Protein AF-A0A5C1Q2A1-F1 (afdb_monomer_lite)

Radius of gyration: 29.51 Å; chains: 1; bounding box: 48×37×92 Å

Secondary structure (DSSP, 8-state):
----PBPTTPPPPPP-HHHHHHHHHHHHHHHHHHHHHHHHHHHHHH----SSHHHHHHHHHHHHHHHHHHHHHHHHHHHHHHHHHHHHHHTSPPB--------------S---PPPP----

Structure (mmCIF, N/CA/C/O backbone):
data_AF-A0A5C1Q2A1-F1
#
_entry.id   AF-A0A5C1Q2A1-F1
#
loop_
_atom_site.group_PDB
_atom_site.id
_atom_site.type_symbol
_atom_site.label_atom_id
_atom_site.label_alt_id
_atom_site.label_comp_id
_atom_site.label_asym_id
_atom_site.label_entity_id
_atom_site.label_seq_id
_atom_site.pdbx_PDB_ins_code
_atom_site.Cartn_x
_atom_site.Cartn_y
_atom_site.Cartn_z
_atom_site.occupancy
_atom_site.B_iso_or_equiv
_atom_site.auth_seq_id
_atom_site.auth_comp_id
_atom_site.auth_asym_id
_atom_site.auth_atom_id
_atom_site.pdbx_PDB_model_num
ATOM 1 N N . MET A 1 1 ? -14.620 -21.114 11.491 1.00 44.38 1 MET A N 1
ATOM 2 C CA . MET A 1 1 ? -13.750 -20.935 12.669 1.00 44.38 1 MET A CA 1
ATOM 3 C C . MET A 1 1 ? -13.656 -19.448 12.919 1.00 44.38 1 MET A C 1
ATOM 5 O O . MET A 1 1 ? -13.218 -18.735 12.027 1.00 44.38 1 MET A O 1
ATOM 9 N N . ASP A 1 2 ? -14.179 -18.980 14.046 1.00 58.47 2 ASP A N 1
ATOM 10 C CA . ASP A 1 2 ? -14.137 -17.559 14.389 1.00 58.47 2 ASP A CA 1
ATOM 11 C C . ASP A 1 2 ? -12.758 -17.272 14.996 1.00 58.47 2 ASP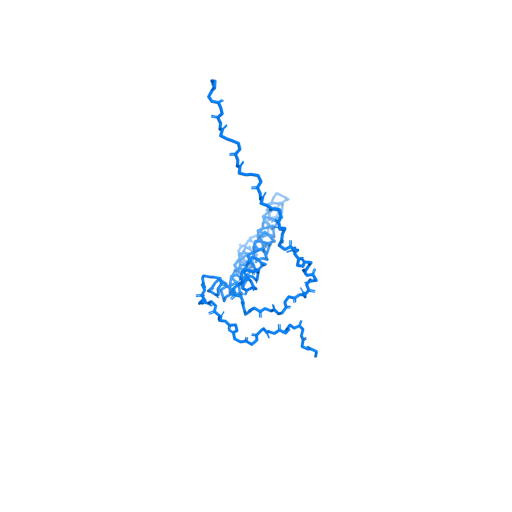 A C 1
ATOM 13 O O . ASP A 1 2 ? -12.437 -17.775 16.070 1.00 58.47 2 ASP A O 1
ATOM 17 N N . MET A 1 3 ? -11.891 -16.584 14.251 1.00 64.44 3 MET A N 1
ATOM 18 C CA . MET A 1 3 ? -10.466 -16.450 14.597 1.00 64.44 3 MET A CA 1
ATOM 19 C C . MET A 1 3 ? -10.212 -15.433 15.723 1.00 64.44 3 MET A C 1
ATOM 21 O O . MET A 1 3 ? -9.139 -15.447 16.311 1.00 64.44 3 MET A O 1
ATOM 25 N N . LEU A 1 4 ? -11.174 -14.549 16.025 1.00 65.75 4 LEU A N 1
ATOM 26 C CA . LEU A 1 4 ? -11.018 -13.452 16.987 1.00 65.75 4 LEU A CA 1
ATOM 27 C C . LEU A 1 4 ? -12.341 -13.158 17.718 1.00 65.75 4 LEU A C 1
ATOM 29 O O . LEU A 1 4 ? -13.219 -12.480 17.177 1.00 65.75 4 LEU A O 1
ATOM 33 N N . LYS A 1 5 ? -12.480 -13.611 18.973 1.00 73.88 5 LYS A N 1
ATOM 34 C CA . LYS A 1 5 ? -13.632 -13.256 19.822 1.00 73.88 5 LYS A CA 1
ATOM 35 C C . LYS A 1 5 ? -13.545 -11.786 20.237 1.00 73.88 5 LYS A C 1
ATOM 37 O O . LYS A 1 5 ? -12.562 -11.358 20.837 1.00 73.88 5 LYS A O 1
ATOM 42 N N . ARG A 1 6 ? -14.578 -11.006 19.916 1.00 70.75 6 ARG A N 1
ATOM 43 C CA . ARG A 1 6 ? -14.709 -9.602 20.340 1.00 70.75 6 ARG A CA 1
ATOM 44 C C . ARG A 1 6 ? -15.353 -9.522 21.719 1.00 70.75 6 ARG A C 1
ATOM 46 O O . ARG A 1 6 ? -16.282 -10.282 21.990 1.00 70.75 6 ARG A O 1
ATOM 53 N N . LEU A 1 7 ? -14.915 -8.578 22.550 1.00 75.75 7 LEU A N 1
ATOM 54 C CA . LEU A 1 7 ? -15.602 -8.291 23.808 1.00 75.75 7 LEU A CA 1
ATOM 55 C C . LEU A 1 7 ? -16.976 -7.645 23.540 1.00 75.75 7 LEU A C 1
ATOM 57 O O . LEU A 1 7 ? -17.054 -6.672 22.778 1.00 75.75 7 LEU A O 1
ATOM 61 N N . PRO A 1 8 ? -18.059 -8.127 24.176 1.00 74.94 8 PRO A N 1
ATOM 62 C CA . PRO A 1 8 ? -19.343 -7.436 24.145 1.00 74.94 8 PRO A CA 1
ATOM 63 C C . PRO A 1 8 ? -19.207 -6.065 24.830 1.00 74.94 8 PRO A C 1
ATOM 65 O O . PRO A 1 8 ? -18.658 -5.965 25.922 1.00 74.94 8 PRO A O 1
ATOM 68 N N . GLY A 1 9 ? -19.678 -4.998 24.174 1.00 71.75 9 GLY A N 1
ATOM 69 C CA . GLY A 1 9 ? -19.596 -3.622 24.691 1.00 71.75 9 GLY A CA 1
ATOM 70 C C . GLY A 1 9 ? -18.353 -2.821 24.275 1.00 71.75 9 GLY A C 1
ATOM 71 O O . GLY A 1 9 ? -18.188 -1.689 24.721 1.00 71.75 9 GLY A O 1
ATOM 72 N N . SER A 1 10 ? -17.489 -3.351 23.398 1.00 70.88 10 SER A N 1
ATOM 73 C CA . SER A 1 10 ? -16.314 -2.609 22.919 1.00 70.88 10 SER A CA 1
ATOM 74 C C . SER A 1 10 ? -16.711 -1.356 22.118 1.00 70.88 10 SER A C 1
ATOM 76 O O . SER A 1 10 ? -17.374 -1.467 21.081 1.00 70.88 10 SER A O 1
ATOM 78 N N . VAL A 1 11 ? -16.255 -0.176 22.545 1.00 66.75 11 VAL A N 1
ATOM 79 C CA . VAL A 1 11 ? -16.424 1.080 21.798 1.00 66.75 11 VAL A CA 1
ATOM 80 C C . VAL A 1 11 ? -15.343 1.176 20.723 1.00 66.75 11 VAL A C 1
ATOM 82 O O . VAL A 1 11 ? -14.162 0.962 20.986 1.00 66.75 11 VAL A O 1
ATOM 85 N N . ARG A 1 12 ? -15.740 1.496 19.490 1.00 66.56 12 ARG A N 1
ATOM 86 C CA . ARG A 1 12 ? -14.805 1.686 18.376 1.00 66.56 12 ARG A CA 1
ATOM 87 C C . ARG A 1 12 ? -14.282 3.121 18.379 1.00 66.56 12 ARG A C 1
ATOM 89 O O . ARG A 1 12 ? -15.080 4.055 18.379 1.00 66.56 12 ARG A O 1
ATOM 96 N N . ALA A 1 13 ? -12.964 3.298 18.322 1.00 67.06 13 ALA A N 1
ATOM 97 C CA . ALA A 1 13 ? -12.371 4.619 18.133 1.00 67.06 13 ALA A CA 1
ATOM 98 C C . ALA A 1 13 ? -12.698 5.173 16.730 1.00 67.06 13 ALA A C 1
ATOM 100 O O . ALA A 1 13 ? -12.816 4.415 15.761 1.00 67.06 13 ALA A O 1
ATOM 101 N N . ALA A 1 14 ? -12.851 6.496 16.616 1.00 70.75 14 ALA A N 1
ATOM 102 C CA . ALA A 1 14 ? -13.165 7.152 15.348 1.00 70.75 14 ALA A CA 1
ATOM 103 C C . ALA A 1 14 ? -12.057 6.916 14.292 1.00 70.75 14 ALA A C 1
ATOM 105 O O . ALA A 1 14 ? -10.868 6.905 14.635 1.00 70.75 14 ALA A O 1
ATOM 106 N 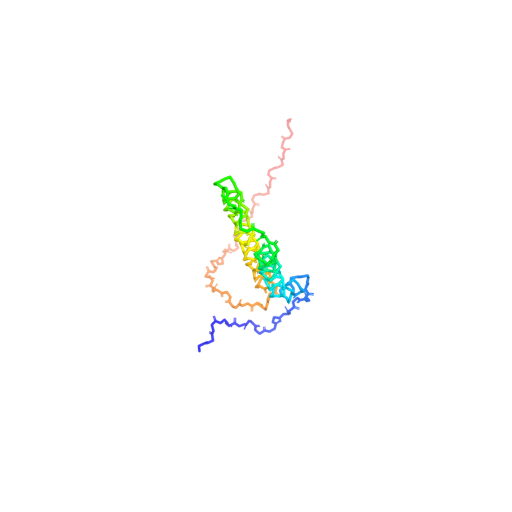N . PRO A 1 15 ? -12.414 6.727 13.006 1.00 66.19 15 PRO A N 1
ATOM 107 C CA . PRO A 1 15 ? -11.443 6.463 11.947 1.00 66.19 15 PRO A CA 1
ATOM 108 C C . PRO A 1 15 ? -10.516 7.669 11.723 1.00 66.19 15 PRO A C 1
ATOM 110 O O . PRO A 1 15 ? -10.979 8.780 11.482 1.00 66.19 15 PRO A O 1
ATOM 113 N N . GLY A 1 16 ? -9.201 7.436 11.796 1.00 74.94 16 GLY A N 1
ATOM 114 C CA . GLY A 1 16 ? -8.162 8.453 11.586 1.00 74.94 16 GLY A CA 1
ATOM 115 C C . GLY A 1 16 ? -7.506 8.410 10.197 1.00 74.94 16 GLY A C 1
ATOM 116 O O . GLY A 1 16 ? -7.983 7.744 9.275 1.00 74.94 16 GLY A O 1
ATOM 117 N N . LEU A 1 17 ? -6.358 9.089 10.065 1.00 71.81 17 LEU A N 1
ATOM 118 C CA . LEU A 1 17 ? -5.526 9.159 8.846 1.00 71.81 17 LEU A CA 1
ATOM 119 C C . LEU A 1 17 ? -5.153 7.784 8.265 1.00 71.81 17 LEU A C 1
ATOM 121 O O . LEU A 1 17 ? -5.022 7.637 7.053 1.00 71.81 17 LEU A O 1
ATOM 125 N N . GLU A 1 18 ? -5.052 6.767 9.115 1.00 77.88 18 GLU A N 1
ATOM 126 C CA . GLU A 1 18 ? -4.734 5.382 8.753 1.00 77.88 18 GLU A CA 1
ATOM 127 C C . GLU A 1 18 ? -5.745 4.791 7.765 1.00 77.88 18 GLU A C 1
ATOM 129 O O . GLU A 1 18 ? -5.376 4.099 6.821 1.00 77.88 18 GLU A O 1
ATOM 134 N N . TRP A 1 19 ? -7.037 5.095 7.935 1.00 77.75 19 TRP A N 1
ATOM 135 C CA . TRP A 1 19 ? -8.086 4.578 7.056 1.00 77.75 19 TRP A CA 1
ATOM 136 C C . TRP A 1 19 ? -8.065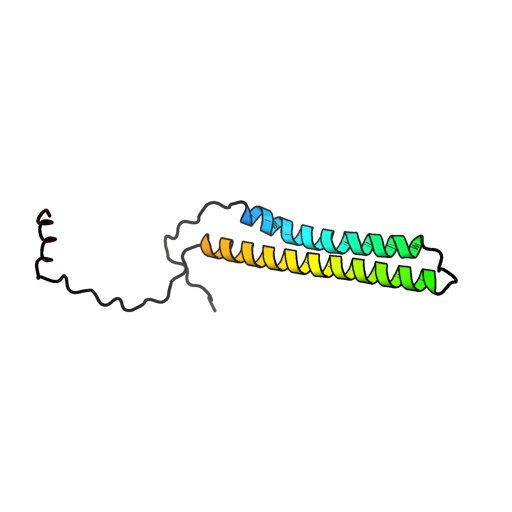 5.265 5.687 1.00 77.75 19 TRP A C 1
ATOM 138 O O . TRP A 1 19 ? -8.266 4.622 4.653 1.00 77.75 19 TRP A O 1
ATOM 148 N N . ALA A 1 20 ? -7.765 6.566 5.673 1.00 78.62 20 ALA A N 1
ATOM 149 C CA . ALA A 1 20 ? -7.567 7.318 4.440 1.00 78.62 20 ALA A CA 1
ATOM 150 C C . ALA A 1 20 ? -6.332 6.815 3.674 1.00 78.62 20 ALA A C 1
ATOM 152 O O . ALA A 1 20 ? -6.397 6.645 2.455 1.00 78.62 20 ALA A O 1
ATOM 153 N N . LEU A 1 21 ? -5.237 6.529 4.385 1.00 74.88 21 LEU A N 1
ATOM 154 C CA . LEU A 1 21 ? -4.001 6.015 3.802 1.00 74.88 21 LEU A CA 1
ATOM 155 C C . LEU A 1 21 ? -4.181 4.584 3.284 1.00 74.88 21 LEU A C 1
ATOM 157 O O . LEU A 1 21 ? -3.813 4.303 2.148 1.00 74.88 21 LEU A O 1
ATOM 161 N N . TRP A 1 22 ? -4.859 3.719 4.044 1.00 75.56 22 TRP A N 1
ATOM 162 C CA . TRP A 1 22 ? -5.184 2.350 3.635 1.00 75.56 22 TRP A CA 1
ATOM 163 C C . TRP A 1 22 ? -6.027 2.295 2.355 1.00 75.56 22 TRP A C 1
ATOM 165 O O . TRP A 1 22 ? -5.766 1.481 1.473 1.00 75.56 22 TRP A O 1
ATOM 175 N N . ARG A 1 23 ? -7.006 3.199 2.199 1.00 79.38 23 ARG A N 1
ATOM 176 C CA . ARG A 1 23 ? -7.801 3.311 0.961 1.00 79.38 23 ARG A CA 1
ATOM 177 C C . ARG A 1 23 ? -6.994 3.795 -0.241 1.00 79.38 23 ARG A C 1
ATOM 179 O O . ARG A 1 23 ? -7.339 3.459 -1.370 1.00 79.38 23 ARG A O 1
ATOM 186 N N . ARG A 1 24 ? -5.964 4.613 -0.017 1.00 77.81 24 ARG A N 1
ATOM 187 C CA . ARG A 1 24 ? -5.119 5.176 -1.083 1.00 77.81 24 ARG A CA 1
ATOM 188 C C . ARG A 1 24 ? -3.935 4.277 -1.433 1.00 77.81 24 ARG A C 1
ATOM 190 O O . ARG A 1 24 ? -3.414 4.390 -2.533 1.00 77.81 24 ARG A O 1
ATOM 197 N N . LEU A 1 25 ? -3.554 3.364 -0.545 1.00 76.75 25 LEU A N 1
ATOM 198 C CA . LEU A 1 25 ? -2.463 2.404 -0.717 1.00 76.75 25 LEU A CA 1
ATOM 199 C C . LEU A 1 25 ? -2.556 1.559 -2.006 1.00 76.75 25 LEU A C 1
ATOM 201 O O . LEU A 1 25 ? -1.568 1.524 -2.737 1.00 76.75 25 LEU A O 1
ATOM 205 N N . PRO A 1 26 ? -3.707 0.951 -2.374 1.00 73.19 26 PRO A N 1
ATOM 206 C CA . PRO A 1 26 ? -3.813 0.220 -3.641 1.00 73.19 26 PRO A CA 1
ATOM 207 C C . PRO A 1 26 ? -3.693 1.139 -4.865 1.00 73.19 26 PRO A C 1
ATOM 209 O O . PRO A 1 26 ? -3.092 0.756 -5.865 1.00 73.19 26 PRO A O 1
ATOM 212 N N . ALA A 1 27 ? -4.190 2.377 -4.783 1.00 77.94 27 ALA A N 1
ATOM 213 C CA . ALA A 1 27 ? -3.997 3.358 -5.849 1.00 77.94 27 ALA A CA 1
ATOM 214 C C . ALA A 1 27 ? -2.520 3.780 -5.962 1.00 77.94 27 ALA A C 1
ATOM 216 O O . ALA A 1 27 ? -1.997 3.869 -7.065 1.00 77.94 27 ALA A O 1
ATOM 217 N N . LEU A 1 28 ? -1.822 3.978 -4.840 1.00 75.38 28 LEU A N 1
ATOM 218 C CA . LEU A 1 28 ? -0.386 4.285 -4.790 1.00 75.38 28 LEU A CA 1
ATOM 219 C C . LEU A 1 28 ? 0.489 3.137 -5.323 1.00 75.38 28 LEU A C 1
ATOM 221 O O . LEU A 1 28 ? 1.510 3.401 -5.958 1.00 75.38 28 LEU A O 1
ATOM 225 N N . LEU A 1 29 ? 0.092 1.877 -5.105 1.00 75.44 29 LEU A N 1
ATOM 226 C CA . LEU A 1 29 ? 0.738 0.705 -5.713 1.00 75.44 29 LEU A CA 1
ATOM 227 C C . LEU A 1 29 ? 0.570 0.699 -7.237 1.00 75.44 29 LEU A C 1
ATOM 229 O O . LEU A 1 29 ? 1.541 0.489 -7.966 1.00 75.44 29 LEU A O 1
ATOM 233 N N . LEU A 1 30 ? -0.648 0.965 -7.719 1.00 77.62 30 LEU A N 1
ATOM 234 C CA . LEU A 1 30 ? -0.935 1.044 -9.151 1.00 77.62 30 LEU A CA 1
ATOM 235 C C . LEU A 1 30 ? -0.162 2.190 -9.805 1.00 77.62 30 LEU A C 1
ATOM 237 O O . LEU A 1 30 ? 0.578 1.954 -10.749 1.00 77.62 30 LEU A O 1
ATOM 241 N N . TRP A 1 31 ? -0.238 3.410 -9.270 1.00 75.06 31 TRP A N 1
ATOM 242 C CA . TRP A 1 31 ? 0.518 4.549 -9.803 1.00 75.06 31 TRP A CA 1
ATOM 243 C C . TRP A 1 31 ? 2.032 4.330 -9.723 1.00 75.06 31 TRP A C 1
ATOM 245 O O . TRP A 1 31 ? 2.758 4.669 -10.652 1.00 75.06 31 TRP A O 1
ATOM 255 N N . GLY A 1 32 ? 2.497 3.692 -8.653 1.00 71.81 32 GLY A N 1
ATOM 256 C CA . GLY A 1 32 ? 3.895 3.344 -8.440 1.00 71.81 32 GLY A CA 1
ATOM 257 C C . GLY A 1 32 ? 4.497 2.345 -9.417 1.00 71.81 32 GLY A C 1
ATOM 258 O O . GLY A 1 32 ? 5.703 2.350 -9.619 1.00 71.81 32 GLY A O 1
ATOM 259 N N . THR A 1 33 ? 3.674 1.481 -10.007 1.00 73.75 33 THR A N 1
ATOM 260 C CA . THR A 1 33 ? 4.102 0.499 -11.017 1.00 73.75 33 THR A CA 1
ATOM 261 C C . THR A 1 33 ? 3.854 1.010 -12.427 1.00 73.75 33 THR A C 1
ATOM 263 O O . THR A 1 33 ? 4.717 0.884 -13.293 1.00 73.75 33 THR A O 1
ATOM 266 N N . LEU A 1 34 ? 2.702 1.646 -12.639 1.00 81.25 34 LEU A N 1
ATOM 267 C CA . LEU A 1 34 ? 2.274 2.176 -13.926 1.00 81.25 34 LEU A CA 1
ATOM 268 C C . LEU A 1 34 ? 3.221 3.268 -14.437 1.00 81.25 34 LEU A C 1
ATOM 270 O O . LEU A 1 34 ? 3.559 3.283 -15.616 1.00 81.25 34 LEU A O 1
ATOM 274 N N . LEU A 1 35 ? 3.672 4.164 -13.556 1.00 78.25 35 LEU A N 1
ATOM 275 C CA . LEU A 1 35 ? 4.507 5.308 -13.923 1.00 78.25 35 LEU A CA 1
ATOM 276 C C . LEU A 1 35 ? 5.910 4.875 -14.411 1.00 78.25 35 LEU A C 1
ATOM 278 O O . LEU A 1 35 ? 6.271 5.235 -15.530 1.00 78.25 35 LEU A O 1
ATOM 282 N N . PRO A 1 36 ? 6.686 4.046 -13.686 1.00 74.62 36 PRO A N 1
ATOM 283 C CA . PRO A 1 36 ? 7.955 3.529 -14.201 1.00 74.62 36 PRO A CA 1
ATOM 284 C C . PRO A 1 36 ? 7.785 2.595 -15.408 1.00 74.62 36 PRO A C 1
ATOM 286 O O . PRO A 1 36 ? 8.611 2.657 -16.317 1.00 74.62 36 PRO A O 1
ATOM 289 N N . ALA A 1 37 ? 6.712 1.797 -15.480 1.00 75.06 37 ALA A N 1
ATOM 290 C CA . ALA A 1 37 ? 6.425 0.978 -16.662 1.00 75.06 37 ALA A CA 1
ATOM 291 C C . ALA A 1 37 ? 6.181 1.839 -17.917 1.00 75.06 37 ALA A C 1
ATOM 293 O O . ALA A 1 37 ? 6.735 1.550 -18.977 1.00 75.06 37 ALA A O 1
ATOM 294 N N . LEU A 1 38 ? 5.423 2.934 -17.788 1.00 79.44 38 LEU A N 1
ATOM 295 C CA . LEU A 1 38 ? 5.207 3.901 -18.868 1.00 79.44 38 LEU A CA 1
ATOM 296 C C . LEU A 1 38 ? 6.502 4.602 -19.285 1.00 79.44 38 LEU A C 1
ATOM 298 O O . LEU A 1 38 ? 6.722 4.787 -20.478 1.00 79.44 38 LEU A O 1
ATOM 302 N N . ILE A 1 39 ? 7.374 4.960 -18.338 1.00 79.12 39 ILE A N 1
ATOM 303 C CA . ILE A 1 39 ? 8.663 5.598 -18.650 1.00 79.12 39 ILE A CA 1
ATOM 304 C C . ILE A 1 39 ? 9.586 4.626 -19.406 1.00 79.12 39 ILE A C 1
ATOM 306 O O . ILE A 1 39 ? 10.222 5.027 -20.381 1.00 79.12 39 ILE A O 1
ATOM 310 N N . VAL A 1 40 ? 9.649 3.352 -19.001 1.00 76.94 40 VAL A N 1
ATOM 311 C CA . VAL A 1 40 ? 10.432 2.319 -19.708 1.00 76.94 40 VAL A CA 1
ATOM 312 C C . VAL A 1 40 ? 9.882 2.091 -21.118 1.00 76.94 40 VAL A C 1
ATOM 314 O O . VAL A 1 40 ? 10.653 2.073 -22.077 1.00 76.94 40 VAL A O 1
ATOM 317 N N . LEU A 1 41 ? 8.557 1.987 -21.264 1.00 77.75 41 LEU A N 1
ATOM 318 C CA . LEU A 1 41 ? 7.907 1.818 -22.564 1.00 77.75 41 LEU A CA 1
ATOM 319 C C . LEU A 1 41 ? 8.151 3.025 -23.478 1.00 77.75 41 LEU A C 1
ATOM 321 O O . LEU A 1 41 ? 8.558 2.853 -24.623 1.00 77.75 41 LEU A O 1
ATOM 325 N N . ALA A 1 42 ? 7.976 4.245 -22.968 1.00 80.44 42 ALA A N 1
ATOM 326 C CA . ALA A 1 42 ? 8.242 5.468 -23.719 1.00 80.44 42 ALA A CA 1
ATOM 327 C C . ALA A 1 42 ? 9.703 5.533 -24.184 1.00 80.44 42 ALA A C 1
ATOM 329 O O . ALA A 1 42 ? 9.972 5.888 -25.329 1.00 80.44 42 ALA A O 1
ATOM 330 N N . ARG A 1 43 ? 10.656 5.127 -23.338 1.00 74.94 43 ARG A N 1
ATOM 331 C CA . ARG A 1 43 ? 12.072 5.105 -23.715 1.00 74.94 43 ARG A CA 1
ATOM 332 C C . ARG A 1 43 ? 12.385 4.049 -24.774 1.00 74.94 43 ARG A C 1
ATOM 334 O O . ARG A 1 43 ? 13.213 4.320 -25.634 1.00 74.94 43 ARG A O 1
ATOM 341 N N . HIS A 1 44 ? 11.709 2.902 -24.760 1.00 71.12 44 HIS A N 1
ATOM 342 C CA . HIS A 1 44 ? 11.826 1.903 -25.827 1.00 71.12 44 HIS A CA 1
ATOM 343 C C . HIS A 1 44 ? 11.187 2.342 -27.151 1.00 71.12 44 HIS A C 1
ATOM 345 O O . HIS A 1 44 ? 11.676 1.952 -28.203 1.00 71.12 44 HIS A O 1
ATOM 351 N N . LEU A 1 45 ? 10.120 3.146 -27.113 1.00 78.56 45 LEU A N 1
ATOM 352 C CA . LEU A 1 45 ? 9.456 3.657 -28.319 1.00 78.56 45 LEU A CA 1
ATOM 353 C C . LEU A 1 45 ? 10.212 4.824 -28.972 1.00 78.56 45 LEU A C 1
ATOM 355 O O . LEU A 1 45 ? 10.132 4.996 -30.183 1.00 78.56 45 LEU A O 1
ATOM 359 N N . ILE A 1 46 ? 10.909 5.636 -28.172 1.00 74.62 46 ILE A N 1
ATOM 360 C CA . ILE A 1 46 ? 11.605 6.852 -28.630 1.00 74.62 46 ILE A CA 1
ATOM 361 C C . ILE A 1 46 ? 13.109 6.600 -28.843 1.00 74.62 46 ILE A C 1
ATOM 363 O O . ILE A 1 46 ? 13.756 7.312 -29.606 1.00 74.62 46 ILE A O 1
ATOM 367 N N . GLY A 1 47 ? 13.693 5.620 -28.150 1.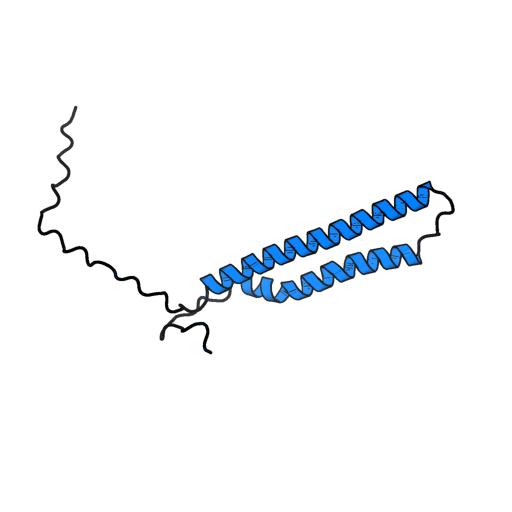00 62.41 47 GLY A N 1
ATOM 368 C CA . GLY A 1 47 ? 15.128 5.362 -28.177 1.00 62.41 47 GLY A CA 1
ATOM 369 C C . GLY A 1 47 ? 15.580 4.703 -29.476 1.00 62.41 47 GLY A C 1
ATOM 370 O O . GLY A 1 47 ? 15.255 3.546 -29.733 1.00 62.41 47 GLY A O 1
ATOM 371 N N . GLU A 1 48 ? 16.397 5.412 -30.255 1.00 62.78 48 GLU A N 1
ATOM 372 C CA . GLU A 1 48 ? 17.210 4.798 -31.302 1.00 62.78 48 GLU A CA 1
ATOM 373 C C . GLU A 1 48 ? 18.116 3.737 -30.662 1.00 62.78 48 GLU A C 1
ATOM 375 O O . GLU A 1 48 ? 18.841 4.014 -29.702 1.00 62.78 48 GLU A O 1
ATOM 380 N N . VAL A 1 49 ? 18.044 2.501 -31.164 1.00 60.72 49 VAL A N 1
ATOM 381 C CA . VAL A 1 49 ? 18.918 1.399 -30.746 1.00 60.72 49 VAL A CA 1
ATOM 382 C C . VAL A 1 49 ? 20.351 1.817 -31.061 1.00 60.72 49 VAL A C 1
ATOM 384 O O . VAL A 1 49 ? 20.777 1.803 -32.213 1.00 60.72 49 VAL A O 1
ATOM 387 N N . GLY A 1 50 ? 21.070 2.280 -30.039 1.00 58.81 50 GLY A N 1
ATOM 388 C CA . GLY A 1 50 ? 22.409 2.817 -30.208 1.00 58.81 50 GLY A CA 1
ATOM 389 C C . GLY A 1 50 ? 23.337 1.755 -30.786 1.00 58.81 50 GLY A C 1
ATOM 390 O O . GLY A 1 50 ? 23.545 0.712 -30.181 1.00 58.81 50 GLY A O 1
ATOM 391 N N . THR A 1 51 ? 23.932 2.036 -31.941 1.00 63.59 51 THR A N 1
ATOM 392 C CA . THR A 1 51 ? 24.813 1.117 -32.684 1.00 63.59 51 THR A CA 1
ATOM 393 C C . THR A 1 51 ? 26.196 0.932 -32.040 1.00 63.59 51 THR A C 1
ATOM 395 O O . THR A 1 51 ? 27.087 0.327 -32.633 1.00 63.59 51 THR A O 1
ATOM 398 N N . THR A 1 52 ? 26.404 1.461 -30.827 1.00 75.75 52 THR A N 1
ATOM 399 C CA . THR A 1 52 ? 27.692 1.480 -30.125 1.00 75.75 52 THR A CA 1
ATOM 400 C C . THR A 1 52 ? 27.580 0.837 -28.743 1.00 75.75 52 THR A C 1
ATOM 402 O O . THR A 1 52 ? 26.616 1.063 -28.012 1.00 75.75 52 THR A O 1
ATOM 405 N N . ALA A 1 53 ? 28.625 0.117 -28.324 1.00 78.94 53 ALA A N 1
ATOM 406 C CA . ALA A 1 53 ? 28.687 -0.549 -27.016 1.00 78.94 53 ALA A CA 1
ATOM 407 C C . ALA A 1 53 ? 28.542 0.409 -25.811 1.00 78.94 53 ALA A C 1
ATOM 409 O O . ALA A 1 53 ? 28.257 -0.015 -24.692 1.00 78.94 53 ALA A O 1
ATOM 410 N N . GLN A 1 54 ? 28.764 1.714 -25.999 1.00 79.00 54 GLN A N 1
ATOM 411 C CA . GLN A 1 54 ? 28.567 2.715 -24.948 1.00 79.00 54 GLN A CA 1
ATOM 412 C C . GLN A 1 54 ? 27.079 3.022 -24.726 1.00 79.00 54 GLN A C 1
ATOM 414 O O . GLN A 1 54 ? 26.638 3.094 -23.582 1.00 79.00 54 GLN A O 1
ATOM 419 N N . ALA A 1 55 ? 26.300 3.123 -25.806 1.00 77.12 55 ALA A N 1
ATOM 420 C CA . ALA A 1 55 ? 24.863 3.373 -25.735 1.00 77.12 55 ALA A CA 1
ATOM 421 C C . ALA A 1 55 ? 24.096 2.187 -25.124 1.00 77.12 55 ALA A C 1
ATOM 423 O O . ALA A 1 55 ? 23.165 2.386 -24.342 1.00 77.12 55 ALA A O 1
ATOM 424 N N . GLU A 1 56 ? 24.526 0.954 -25.412 1.00 78.94 56 GLU A N 1
ATOM 425 C CA . GLU A 1 56 ? 23.963 -0.256 -24.797 1.00 78.94 56 GLU A CA 1
ATOM 426 C C . GLU A 1 56 ? 24.201 -0.296 -23.280 1.00 78.94 56 GLU A C 1
ATOM 428 O O . GLU A 1 56 ? 23.288 -0.604 -22.509 1.00 78.94 56 GLU A O 1
ATOM 433 N N . ARG A 1 57 ? 25.410 0.075 -22.832 1.00 84.62 57 ARG A N 1
ATOM 434 C CA . ARG A 1 57 ? 25.746 0.154 -21.401 1.00 84.62 57 ARG A CA 1
ATOM 435 C C . ARG A 1 57 ? 24.909 1.202 -20.671 1.00 84.62 57 ARG A C 1
ATOM 437 O O . ARG A 1 57 ? 24.380 0.909 -19.599 1.00 84.62 57 ARG A O 1
ATOM 444 N N . ASP A 1 58 ? 24.734 2.381 -21.260 1.00 83.56 58 ASP A N 1
ATOM 445 C CA . ASP A 1 58 ? 23.904 3.440 -20.676 1.00 83.56 58 ASP A CA 1
ATOM 446 C C . ASP A 1 58 ? 22.429 3.031 -20.569 1.00 83.56 58 ASP A C 1
ATOM 448 O O . ASP A 1 58 ? 21.780 3.302 -19.553 1.00 83.56 58 ASP A O 1
ATOM 452 N N . LEU A 1 59 ? 21.902 2.324 -21.576 1.00 81.25 59 LEU A N 1
ATOM 453 C CA . LEU A 1 59 ? 20.560 1.739 -21.521 1.00 81.25 59 LEU A CA 1
ATOM 454 C C . LEU A 1 59 ? 20.432 0.723 -20.382 1.00 81.25 59 LEU A C 1
ATOM 456 O O . LEU A 1 59 ? 19.477 0.805 -19.609 1.00 81.25 59 LEU A O 1
ATOM 460 N N . MET A 1 60 ? 21.394 -0.191 -20.225 1.00 84.25 60 MET A N 1
ATOM 461 C CA . MET A 1 60 ? 21.367 -1.185 -19.146 1.00 84.25 60 MET A CA 1
ATOM 462 C C . MET A 1 60 ? 21.412 -0.542 -17.756 1.00 84.25 60 MET A C 1
ATOM 464 O O . MET A 1 60 ? 20.596 -0.887 -16.899 1.00 84.25 60 MET A O 1
ATOM 468 N N . VAL A 1 61 ? 22.323 0.411 -17.526 1.00 87.88 61 VAL A N 1
ATOM 469 C CA . VAL A 1 61 ? 22.443 1.114 -16.235 1.00 87.88 61 VAL A CA 1
ATOM 470 C C . VAL A 1 61 ? 21.158 1.869 -15.906 1.00 87.88 61 VAL A C 1
ATOM 472 O O . VAL A 1 61 ? 20.688 1.841 -14.765 1.00 87.88 61 VAL A O 1
ATOM 475 N N . TRP A 1 62 ? 20.563 2.530 -16.899 1.00 82.50 62 TRP A N 1
ATOM 476 C CA . TRP A 1 62 ? 19.305 3.242 -16.718 1.00 82.50 62 TRP A CA 1
ATOM 477 C C . TRP A 1 62 ? 18.151 2.285 -16.383 1.00 82.50 62 TRP A C 1
ATOM 479 O O . TRP A 1 62 ? 17.400 2.538 -15.440 1.00 82.50 62 TRP A O 1
ATOM 489 N N . THR A 1 63 ? 18.055 1.146 -17.072 1.00 81.94 63 THR A N 1
ATOM 490 C CA . THR A 1 63 ? 17.044 0.117 -16.787 1.00 81.94 63 THR A CA 1
ATOM 491 C C . THR A 1 63 ? 17.201 -0.448 -15.375 1.00 81.94 63 THR A C 1
ATOM 493 O O . THR A 1 63 ? 16.219 -0.529 -14.638 1.00 81.94 63 THR A O 1
ATOM 496 N N . TYR A 1 64 ? 18.429 -0.751 -14.943 1.00 86.94 64 TYR A N 1
ATOM 497 C CA . TYR A 1 64 ? 18.700 -1.196 -13.571 1.00 86.94 64 TYR A CA 1
ATOM 498 C C . TYR A 1 64 ? 18.265 -0.168 -12.523 1.00 86.94 64 TYR A C 1
ATOM 500 O O . TYR A 1 64 ? 17.666 -0.536 -11.512 1.00 86.94 64 TYR A O 1
ATOM 508 N N . LYS A 1 65 ? 18.513 1.124 -12.770 1.00 87.81 65 LYS A N 1
ATOM 509 C CA . LYS A 1 65 ? 18.049 2.206 -11.890 1.00 87.81 65 LYS A CA 1
ATOM 510 C C . LYS A 1 65 ? 16.524 2.244 -11.782 1.00 87.81 65 LYS A C 1
ATOM 512 O O . LYS A 1 65 ? 16.004 2.377 -10.676 1.00 87.81 65 LYS A O 1
ATOM 517 N N . MET A 1 66 ? 15.812 2.096 -12.899 1.00 82.69 66 MET A N 1
ATOM 518 C CA . MET A 1 66 ? 14.344 2.084 -12.907 1.00 82.69 66 MET A CA 1
ATOM 519 C C . MET A 1 66 ? 13.774 0.870 -12.171 1.00 82.69 66 MET A C 1
ATOM 521 O O . MET A 1 66 ? 12.845 1.022 -11.381 1.00 82.69 66 MET A O 1
ATOM 525 N N . ILE A 1 67 ? 14.365 -0.313 -12.363 1.00 85.12 67 ILE A N 1
ATOM 526 C CA . ILE A 1 67 ? 13.995 -1.520 -11.610 1.00 85.12 67 ILE A CA 1
ATOM 527 C C . ILE A 1 67 ? 14.235 -1.301 -10.112 1.00 85.12 67 ILE A C 1
ATOM 529 O O . ILE A 1 67 ? 13.354 -1.580 -9.302 1.00 85.12 67 ILE A O 1
ATOM 533 N N . GLY A 1 68 ? 15.389 -0.740 -9.738 1.00 87.81 68 GLY A N 1
ATOM 534 C CA . GLY A 1 68 ? 15.702 -0.409 -8.347 1.00 87.81 68 GLY A CA 1
ATOM 535 C C . GLY A 1 68 ? 14.679 0.542 -7.718 1.00 87.81 68 GLY A C 1
ATOM 536 O O . GLY A 1 68 ? 14.235 0.306 -6.597 1.00 87.81 68 GLY A O 1
ATOM 537 N N . LEU A 1 69 ? 14.243 1.569 -8.454 1.00 86.94 69 LEU A N 1
ATOM 538 C CA . LEU A 1 69 ? 13.209 2.501 -8.000 1.00 86.94 69 LEU A CA 1
ATOM 539 C C . LEU A 1 69 ? 11.858 1.803 -7.774 1.00 86.94 69 LEU A C 1
ATOM 541 O O . LEU A 1 69 ? 11.198 2.073 -6.774 1.00 86.94 69 LEU A O 1
ATOM 545 N N . VAL A 1 70 ? 11.463 0.885 -8.663 1.00 85.00 70 VAL A N 1
ATOM 546 C CA . VAL A 1 70 ? 10.228 0.093 -8.513 1.00 85.00 70 VAL A CA 1
ATOM 547 C C . VAL A 1 70 ? 10.292 -0.782 -7.264 1.00 85.00 70 VAL A C 1
ATOM 549 O O . VAL A 1 70 ? 9.358 -0.779 -6.463 1.00 85.00 70 VAL A O 1
ATOM 552 N N . VAL A 1 71 ? 11.403 -1.497 -7.068 1.00 86.31 71 VAL A N 1
ATOM 553 C CA . VAL A 1 71 ? 11.594 -2.372 -5.903 1.00 86.31 71 VAL A CA 1
ATOM 554 C C . VAL A 1 71 ? 11.603 -1.559 -4.605 1.00 86.31 71 VAL A C 1
ATOM 556 O O . VAL A 1 71 ? 10.950 -1.951 -3.637 1.00 86.31 71 VAL A O 1
ATOM 559 N N . LEU A 1 72 ? 12.280 -0.405 -4.588 1.00 88.25 72 LEU A N 1
ATOM 560 C CA . LEU A 1 72 ? 12.272 0.522 -3.452 1.00 88.25 72 LEU A CA 1
ATOM 561 C C . LEU A 1 72 ? 10.863 1.053 -3.165 1.00 88.25 72 LEU A C 1
ATOM 563 O O . LEU A 1 72 ? 10.450 1.139 -2.011 1.00 88.25 72 LEU A O 1
ATOM 567 N N . HIS A 1 73 ? 10.095 1.389 -4.200 1.00 83.56 73 HIS A N 1
ATOM 568 C CA . HIS A 1 73 ? 8.720 1.853 -4.036 1.00 83.56 73 HIS A CA 1
ATOM 569 C C . HIS A 1 73 ? 7.818 0.764 -3.440 1.00 83.56 73 HIS A C 1
ATOM 571 O O . HIS A 1 73 ? 7.021 1.034 -2.539 1.00 83.56 73 HIS A O 1
ATOM 577 N N . TRP A 1 74 ? 7.970 -0.483 -3.893 1.00 83.44 74 TRP A N 1
ATOM 578 C CA . TRP A 1 74 ? 7.243 -1.627 -3.338 1.00 83.44 74 TRP A CA 1
ATOM 579 C C . TRP A 1 74 ? 7.594 -1.887 -1.878 1.00 83.44 74 TRP A C 1
ATOM 581 O O . TRP A 1 74 ? 6.686 -2.109 -1.077 1.00 83.44 74 TRP A O 1
ATOM 591 N N . SER A 1 75 ? 8.875 -1.822 -1.508 1.00 86.56 75 SER A N 1
ATOM 592 C CA . SER A 1 75 ? 9.289 -2.028 -0.117 1.00 86.56 75 SER A CA 1
ATOM 593 C C . SER A 1 75 ? 8.768 -0.918 0.804 1.00 86.56 75 SER A C 1
ATOM 595 O O . SER A 1 75 ? 8.272 -1.210 1.898 1.00 86.56 75 SER A O 1
ATOM 597 N N . LEU A 1 76 ? 8.778 0.339 0.345 1.00 86.88 76 LEU A N 1
ATOM 598 C CA . LEU A 1 76 ? 8.224 1.473 1.086 1.00 86.88 76 LEU A CA 1
ATOM 599 C C . LEU A 1 76 ? 6.712 1.311 1.311 1.00 86.88 76 LEU A C 1
ATOM 601 O O . LEU A 1 76 ? 6.227 1.492 2.430 1.00 86.88 76 LEU A O 1
ATOM 605 N N . LEU A 1 77 ? 5.967 0.916 0.272 1.00 85.12 77 LEU A N 1
ATOM 606 C CA . LEU A 1 77 ? 4.523 0.690 0.370 1.00 85.12 77 LEU A CA 1
ATOM 607 C C . LEU A 1 77 ? 4.166 -0.522 1.228 1.00 85.12 77 LEU A C 1
ATOM 609 O O . LEU A 1 77 ? 3.199 -0.448 1.985 1.00 85.12 77 LEU A O 1
ATOM 613 N N . LEU A 1 78 ? 4.949 -1.600 1.165 1.00 85.06 78 LEU A N 1
ATOM 614 C CA . LEU A 1 78 ? 4.783 -2.752 2.050 1.00 85.06 78 LEU A CA 1
ATOM 615 C C . LEU A 1 78 ? 4.969 -2.328 3.510 1.00 85.06 78 LEU A C 1
ATOM 617 O O . LEU A 1 78 ? 4.124 -2.629 4.351 1.00 85.06 78 LEU A O 1
ATOM 621 N N . THR A 1 79 ? 6.018 -1.560 3.799 1.00 87.00 79 THR A N 1
ATOM 622 C CA . THR A 1 79 ? 6.294 -1.052 5.152 1.00 87.00 79 THR A CA 1
ATOM 623 C C . THR A 1 79 ? 5.151 -0.167 5.658 1.00 87.00 79 THR A C 1
ATOM 625 O O . THR A 1 79 ? 4.661 -0.345 6.775 1.00 87.00 79 THR A O 1
ATOM 628 N N . LEU A 1 80 ? 4.658 0.745 4.813 1.00 87.19 80 LEU A N 1
ATOM 629 C CA . LEU A 1 80 ? 3.527 1.616 5.135 1.00 87.19 80 LEU A CA 1
ATOM 630 C C . LEU A 1 80 ? 2.235 0.818 5.377 1.00 87.19 80 LEU A C 1
ATOM 632 O O . LEU A 1 80 ? 1.460 1.141 6.280 1.00 87.19 80 LEU A O 1
ATOM 636 N N . ALA A 1 81 ? 2.007 -0.231 4.582 1.00 84.88 81 ALA A N 1
ATOM 637 C CA . ALA A 1 81 ? 0.855 -1.108 4.721 1.00 84.88 81 ALA A CA 1
ATOM 638 C C . ALA A 1 81 ? 0.888 -1.860 6.055 1.00 84.88 81 ALA A C 1
ATOM 640 O O . ALA A 1 81 ? -0.108 -1.860 6.779 1.00 84.88 81 ALA A O 1
ATOM 641 N N . VAL A 1 82 ? 2.037 -2.432 6.422 1.00 86.38 82 VAL A N 1
ATOM 642 C CA . VAL A 1 82 ? 2.216 -3.092 7.723 1.00 86.38 82 VAL A CA 1
ATOM 643 C C . VAL A 1 82 ? 1.962 -2.102 8.863 1.00 86.38 82 VAL A C 1
ATOM 645 O O . VAL A 1 82 ? 1.184 -2.405 9.765 1.00 86.38 82 VAL A O 1
ATOM 648 N N . GLY A 1 83 ? 2.511 -0.885 8.780 1.00 86.06 83 GLY A N 1
ATOM 649 C CA . GLY A 1 83 ? 2.254 0.175 9.759 1.00 86.06 83 GLY A CA 1
ATOM 650 C C . GLY A 1 83 ? 0.762 0.500 9.911 1.00 86.06 83 GLY A C 1
ATOM 651 O O . GLY A 1 83 ? 0.227 0.436 11.015 1.00 86.06 83 GLY A O 1
ATOM 652 N N . CYS A 1 84 ? 0.053 0.777 8.810 1.00 85.06 84 CYS A N 1
ATOM 653 C CA . CYS A 1 84 ? -1.396 1.030 8.843 1.00 85.06 84 CYS A CA 1
ATOM 654 C C . CYS A 1 84 ? -2.204 -0.157 9.380 1.00 85.06 84 CYS A C 1
ATOM 656 O O . CYS A 1 84 ? -3.184 0.047 10.098 1.00 85.06 84 CYS A O 1
ATOM 658 N N . PHE A 1 85 ? -1.820 -1.387 9.034 1.00 83.81 85 PHE A N 1
ATOM 659 C CA . PHE A 1 85 ? -2.476 -2.589 9.536 1.00 83.81 85 PHE A CA 1
ATOM 660 C C . PHE A 1 85 ? -2.358 -2.684 11.060 1.00 83.81 85 PHE A C 1
ATOM 662 O O . PHE A 1 85 ? -3.368 -2.894 11.730 1.00 83.81 85 PHE A O 1
ATOM 669 N N . ILE A 1 86 ? -1.161 -2.445 11.604 1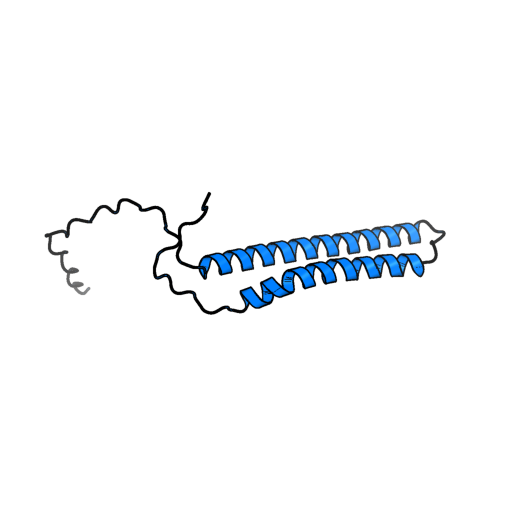.00 85.75 86 ILE A N 1
ATOM 670 C CA . ILE A 1 86 ? -0.914 -2.459 13.049 1.00 85.75 86 ILE A CA 1
ATOM 671 C C . ILE A 1 86 ? -1.787 -1.418 13.754 1.00 85.75 86 ILE A C 1
ATOM 673 O O . ILE A 1 86 ? -2.516 -1.775 14.677 1.00 85.75 86 ILE A O 1
ATOM 677 N N . VAL A 1 87 ? -1.801 -0.158 13.302 1.00 84.88 87 VAL A N 1
ATOM 678 C CA . VAL A 1 87 ? -2.603 0.872 13.991 1.00 84.88 87 VAL A CA 1
ATOM 679 C C . VAL A 1 87 ? -4.107 0.587 13.883 1.00 84.88 87 VAL A C 1
ATOM 681 O O . VAL A 1 87 ? -4.842 0.775 14.854 1.00 84.88 87 VAL A O 1
ATOM 684 N N . ARG A 1 88 ? -4.567 0.001 12.768 1.00 81.12 88 ARG A N 1
ATOM 685 C CA . ARG A 1 88 ? -5.956 -0.461 12.619 1.00 81.12 88 ARG A CA 1
ATOM 686 C C . ARG A 1 88 ? -6.312 -1.586 13.596 1.00 81.12 88 ARG A C 1
ATOM 688 O O . ARG A 1 88 ? -7.460 -1.645 14.035 1.00 81.12 88 ARG A O 1
ATOM 695 N N . VAL A 1 89 ? -5.367 -2.474 13.913 1.00 81.19 89 VAL A N 1
ATOM 696 C CA . VAL A 1 89 ? -5.536 -3.500 14.956 1.00 81.19 89 VAL A CA 1
ATOM 697 C C . VAL A 1 89 ? -5.562 -2.844 16.336 1.00 81.19 89 VAL A C 1
ATOM 699 O O . VAL A 1 89 ? -6.480 -3.121 17.101 1.00 81.19 89 VAL A O 1
ATOM 702 N N . MET A 1 90 ? -4.646 -1.911 16.619 1.00 83.62 90 MET A N 1
ATOM 703 C CA . MET A 1 90 ? -4.576 -1.190 17.900 1.00 83.62 90 MET A CA 1
ATOM 704 C C . MET A 1 90 ? -5.832 -0.357 18.192 1.00 83.62 90 MET A C 1
ATOM 706 O O . MET A 1 90 ? -6.304 -0.331 19.322 1.00 83.62 90 MET A O 1
ATOM 710 N N . LYS A 1 91 ? -6.397 0.312 17.179 1.00 77.94 91 LYS A N 1
ATOM 711 C CA . LYS A 1 91 ? -7.662 1.070 17.274 1.00 77.94 91 LYS A CA 1
ATOM 712 C C . LYS A 1 91 ? -8.910 0.216 17.017 1.00 77.94 91 LYS A C 1
ATOM 714 O O . LYS A 1 91 ? -10.024 0.745 16.963 1.00 77.94 91 LYS A O 1
ATOM 719 N N . GLY A 1 92 ? -8.736 -1.082 16.779 1.00 73.38 92 GLY A N 1
ATOM 720 C CA . GLY A 1 92 ? -9.813 -2.028 16.513 1.00 73.38 92 GLY A CA 1
ATOM 721 C C . GLY A 1 92 ? -10.698 -2.288 17.741 1.00 73.38 92 GLY A C 1
ATOM 722 O O . GLY A 1 92 ? -10.446 -1.755 18.817 1.00 73.38 92 GLY A O 1
ATOM 723 N N . PRO A 1 93 ? -11.773 -3.086 17.597 1.00 72.06 93 PRO A N 1
ATOM 724 C CA . PRO A 1 93 ? -12.550 -3.531 18.752 1.00 72.06 93 PRO A CA 1
ATOM 725 C C . PRO A 1 93 ? -11.654 -4.323 19.709 1.00 72.06 93 PRO A C 1
ATOM 727 O O . PRO A 1 93 ? -10.773 -5.051 19.257 1.00 72.06 93 PRO A O 1
ATOM 730 N N . ALA A 1 94 ? -11.909 -4.210 21.012 1.00 73.88 94 ALA A N 1
ATOM 731 C CA . ALA A 1 94 ? -11.215 -5.021 22.002 1.00 73.88 94 ALA A CA 1
ATOM 732 C C . ALA A 1 94 ? -11.464 -6.509 21.708 1.00 73.88 94 ALA A C 1
ATOM 734 O O . ALA A 1 94 ? -12.608 -6.980 21.704 1.00 73.88 94 ALA A O 1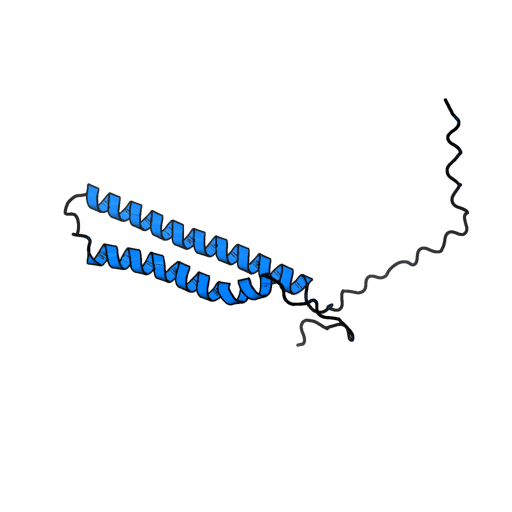
ATOM 735 N N . TYR A 1 95 ? -10.389 -7.230 21.414 1.00 75.38 95 TYR A N 1
ATOM 736 C CA . TYR A 1 95 ? -10.405 -8.680 21.289 1.00 75.38 95 TYR A CA 1
ATOM 737 C C . TYR A 1 95 ? -10.160 -9.292 22.666 1.00 75.38 95 TYR A C 1
ATOM 739 O O . TYR A 1 95 ? -9.455 -8.702 23.483 1.00 75.38 95 TYR A O 1
ATOM 747 N N . VAL A 1 96 ? -10.779 -10.443 22.933 1.00 73.38 96 VAL A N 1
ATOM 748 C CA . VAL A 1 96 ? -10.563 -11.185 24.180 1.00 73.38 96 VAL A CA 1
ATOM 749 C C . VAL A 1 96 ? -9.088 -11.562 24.238 1.00 73.38 96 VAL A C 1
ATOM 751 O O . VAL A 1 96 ? -8.623 -12.336 23.404 1.00 73.38 96 VAL A O 1
ATOM 754 N N . ALA A 1 97 ? -8.363 -10.954 25.172 1.00 78.06 97 ALA A N 1
ATOM 755 C CA . ALA A 1 97 ? -6.997 -11.340 25.482 1.00 78.06 97 ALA A CA 1
ATOM 756 C C . ALA A 1 97 ? -7.001 -12.678 26.230 1.00 78.06 97 ALA A C 1
ATOM 758 O O . ALA A 1 97 ? -7.993 -13.022 26.881 1.00 78.06 97 ALA A O 1
ATOM 759 N N . ASP A 1 98 ? -5.892 -13.411 26.148 1.00 78.88 98 ASP A N 1
ATOM 760 C CA . ASP A 1 98 ? -5.685 -14.585 26.987 1.00 78.88 98 ASP A CA 1
ATOM 761 C C . ASP A 1 98 ? -5.744 -14.147 28.455 1.00 78.88 98 ASP A C 1
ATOM 763 O O . ASP A 1 98 ? -5.057 -13.211 28.872 1.00 78.88 98 ASP A O 1
ATOM 767 N N . ALA A 1 99 ? -6.630 -14.776 29.225 1.00 74.56 99 ALA A N 1
ATOM 768 C CA . ALA A 1 99 ? -6.720 -14.515 30.650 1.00 74.56 99 ALA A CA 1
ATOM 769 C C . ALA A 1 99 ? -5.468 -15.096 31.316 1.00 74.56 99 ALA A C 1
ATOM 771 O O . ALA A 1 99 ? -5.276 -16.310 31.318 1.00 74.56 99 ALA A O 1
ATOM 772 N N . TYR A 1 100 ? -4.617 -14.229 31.857 1.00 73.25 100 TYR A N 1
ATOM 773 C CA . TYR A 1 100 ? -3.568 -14.645 32.777 1.00 73.25 100 TYR A CA 1
ATOM 774 C C . TYR A 1 100 ? -4.169 -14.772 34.174 1.00 73.25 100 TYR A C 1
ATOM 776 O O . TYR A 1 100 ? -4.968 -13.929 34.587 1.00 73.25 100 TYR A O 1
ATOM 784 N N . GLU A 1 101 ? -3.788 -15.826 34.889 1.00 74.56 101 GLU A N 1
ATOM 785 C CA . GLU A 1 101 ? -4.082 -15.961 36.310 1.00 74.56 101 GLU A CA 1
ATOM 786 C C . GLU A 1 101 ? -3.308 -14.855 37.034 1.00 74.56 101 GLU A C 1
ATOM 788 O O . GLU A 1 101 ? -2.080 -14.863 37.097 1.00 74.56 101 GLU A O 1
ATOM 793 N N . MET A 1 102 ? -4.027 -13.818 37.455 1.00 72.06 102 MET A N 1
ATOM 794 C CA . MET A 1 102 ? -3.467 -12.770 38.294 1.00 72.06 102 MET A CA 1
ATOM 795 C C . MET A 1 102 ? -3.493 -13.323 39.714 1.00 72.06 102 MET A C 1
ATOM 797 O O . MET A 1 102 ? -4.577 -13.496 40.269 1.00 72.06 102 MET A O 1
ATOM 801 N N . GLU A 1 103 ? -2.326 -13.621 40.287 1.00 77.62 103 GLU A N 1
ATOM 802 C CA . GLU A 1 103 ? -2.223 -13.799 41.734 1.00 77.62 103 GLU A CA 1
ATOM 803 C C . GLU A 1 103 ? -2.718 -12.498 42.371 1.00 77.62 103 GLU A C 1
ATOM 805 O O . GLU A 1 103 ? -2.132 -11.428 42.178 1.00 77.62 103 GLU A O 1
ATOM 810 N N . GLU A 1 104 ? -3.856 -12.565 43.061 1.00 71.50 104 GLU A N 1
ATOM 811 C CA . GLU A 1 104 ? -4.296 -11.473 43.913 1.00 71.50 104 GLU A CA 1
ATOM 812 C C . GLU A 1 104 ? -3.200 -11.295 44.959 1.00 71.50 104 GLU A C 1
ATOM 814 O O . GLU A 1 104 ? -2.961 -12.177 45.781 1.00 71.50 104 GLU A O 1
ATOM 819 N N . LEU A 1 105 ? -2.469 -10.180 44.872 1.00 69.06 105 LEU A N 1
ATOM 820 C CA . LEU A 1 105 ? -1.561 -9.792 45.935 1.00 69.06 105 LEU A CA 1
ATOM 821 C C . LEU A 1 105 ? -2.438 -9.642 47.174 1.00 69.06 105 LEU A C 1
ATOM 823 O O . LEU A 1 105 ? -3.225 -8.692 47.244 1.00 69.06 105 LEU A O 1
ATOM 827 N N . ASP A 1 106 ? -2.333 -10.597 48.101 1.00 70.25 106 ASP A N 1
ATOM 828 C CA . ASP A 1 106 ? -2.961 -10.481 49.408 1.00 70.25 106 ASP A CA 1
ATOM 829 C C . ASP A 1 106 ? -2.634 -9.074 49.918 1.00 70.25 106 ASP A C 1
ATOM 831 O O . ASP A 1 106 ? -1.456 -8.690 49.907 1.00 70.25 106 ASP A O 1
ATOM 835 N N . PRO A 1 107 ? -3.644 -8.257 50.270 1.00 67.38 107 PRO A N 1
ATOM 836 C CA . PRO A 1 107 ? -3.396 -6.927 50.786 1.00 67.38 107 PRO A CA 1
ATOM 837 C C . PRO A 1 107 ? -2.540 -7.102 52.030 1.00 67.38 107 PRO A C 1
ATOM 839 O O . PRO A 1 107 ? -3.034 -7.567 53.055 1.00 67.38 107 PRO A O 1
ATOM 842 N N . ASP A 1 108 ? -1.251 -6.792 51.897 1.00 62.88 108 ASP A N 1
ATOM 843 C CA . ASP A 1 108 ? -0.285 -6.929 52.970 1.00 62.88 108 ASP A CA 1
ATOM 844 C C . ASP A 1 108 ? -0.846 -6.188 54.194 1.00 62.88 108 ASP A C 1
ATOM 846 O O . ASP A 1 108 ? -1.018 -4.965 54.145 1.00 62.88 108 ASP A O 1
ATOM 850 N N . PRO A 1 109 ? -1.201 -6.899 55.281 1.00 64.56 109 PRO A N 1
ATOM 851 C CA . PRO A 1 109 ? -1.693 -6.263 56.492 1.00 64.56 109 PRO A CA 1
ATOM 852 C C . PRO A 1 109 ? -0.563 -5.533 57.227 1.00 64.56 109 PRO A C 1
ATOM 854 O O . PRO A 1 109 ? -0.819 -4.889 58.249 1.00 64.56 109 PRO A O 1
ATOM 857 N N . SER A 1 110 ? 0.684 -5.634 56.748 1.00 65.31 110 SER A N 1
ATOM 858 C CA . SER A 1 110 ? 1.782 -4.843 57.265 1.00 65.31 110 SER A CA 1
ATOM 859 C C . SER A 1 110 ? 1.578 -3.374 56.861 1.00 65.31 110 SER A C 1
ATOM 861 O O . SER A 1 110 ? 1.404 -3.045 55.684 1.00 65.31 110 SER A O 1
ATOM 863 N N . PRO A 1 111 ? 1.559 -2.440 57.827 1.00 65.75 111 PRO A N 1
ATOM 864 C CA . PRO A 1 111 ? 1.676 -1.040 57.483 1.00 65.75 111 PRO A CA 1
ATOM 865 C C . PRO A 1 111 ? 3.021 -0.891 56.776 1.00 65.75 111 PRO A C 1
ATOM 867 O O . PRO A 1 111 ? 4.059 -1.138 57.395 1.00 65.75 111 PRO A O 1
ATOM 870 N N . LEU A 1 112 ? 3.000 -0.490 55.499 1.00 68.69 112 LEU A N 1
ATOM 871 C CA . LEU A 1 112 ? 4.198 -0.023 54.807 1.00 68.69 112 LEU A CA 1
ATOM 872 C C . LEU A 1 112 ? 4.947 0.890 55.786 1.00 68.69 112 LEU A C 1
ATOM 874 O O . LEU A 1 112 ? 4.333 1.851 56.271 1.00 68.69 112 LEU A O 1
ATOM 878 N N . PRO A 1 113 ? 6.214 0.605 56.140 1.00 66.06 113 PRO A N 1
ATOM 879 C CA . PRO A 1 113 ? 6.959 1.506 56.994 1.00 66.06 113 PRO A CA 1
ATOM 880 C C . PRO A 1 113 ? 6.934 2.866 56.304 1.00 66.06 113 PRO A C 1
ATOM 882 O O . PRO A 1 113 ? 7.420 3.010 55.180 1.00 66.06 113 PRO A O 1
ATOM 885 N N . LEU A 1 114 ? 6.277 3.837 56.952 1.00 71.75 114 LEU A N 1
ATOM 886 C CA . LEU A 1 114 ? 6.255 5.222 56.500 1.00 71.75 114 LEU A CA 1
ATOM 887 C C . LEU A 1 114 ? 7.696 5.597 56.144 1.00 71.75 114 LEU A C 1
ATOM 889 O O . LEU A 1 114 ? 8.595 5.254 56.923 1.00 71.75 114 LEU A O 1
ATOM 893 N N . PRO A 1 115 ? 7.945 6.245 54.990 1.00 69.88 115 PRO A N 1
ATOM 894 C CA . PRO A 1 115 ? 9.293 6.649 54.630 1.00 69.88 115 PRO A CA 1
ATOM 895 C C . PRO A 1 115 ? 9.891 7.390 55.825 1.00 69.88 115 PRO A C 1
ATOM 897 O O . PRO A 1 115 ? 9.304 8.359 56.313 1.00 69.88 115 PRO A O 1
ATOM 900 N N . LEU A 1 116 ? 11.003 6.856 56.347 1.00 71.88 116 LEU A N 1
ATOM 901 C CA . LEU A 1 116 ? 11.711 7.432 57.484 1.00 71.88 116 LEU A CA 1
ATOM 902 C C . LEU A 1 116 ? 11.873 8.932 57.216 1.00 71.88 116 LEU A C 1
ATOM 904 O O . LEU A 1 116 ? 12.269 9.288 56.099 1.00 71.88 116 LEU A O 1
ATOM 908 N N . PRO A 1 117 ? 11.559 9.817 58.183 1.00 63.34 117 PRO A N 1
ATOM 909 C CA . PRO A 1 117 ? 11.794 11.235 57.987 1.00 63.34 117 PRO A CA 1
ATOM 910 C C . PRO A 1 117 ? 13.260 11.385 57.601 1.00 63.34 117 PRO A C 1
ATOM 912 O O . PRO A 1 117 ? 14.136 10.853 58.288 1.00 63.34 117 PRO A O 1
ATOM 915 N N . LEU A 1 118 ? 13.511 12.044 56.466 1.00 68.44 118 LEU A N 1
ATOM 916 C CA . LEU A 1 118 ? 14.853 12.399 56.031 1.00 68.44 118 LEU A CA 1
ATOM 917 C C . LEU A 1 118 ? 15.471 13.235 57.154 1.00 68.44 118 LEU A C 1
ATOM 919 O O . LEU A 1 118 ? 15.228 14.436 57.263 1.00 68.44 118 LEU A O 1
ATOM 923 N N . SER A 1 119 ? 16.202 12.561 58.043 1.00 64.31 119 SER A N 1
ATOM 924 C CA . SER A 1 119 ? 16.972 13.177 59.108 1.00 64.31 119 SER A CA 1
ATOM 925 C C . SER A 1 119 ? 18.005 14.045 58.422 1.00 64.31 119 SER A C 1
ATOM 927 O O . SER A 1 119 ? 18.960 13.529 57.841 1.00 64.31 119 SER A O 1
ATOM 929 N N . GLY A 1 120 ? 17.772 15.355 58.475 1.00 65.88 120 GLY A N 1
ATOM 930 C CA . GLY A 1 120 ? 18.664 16.357 57.927 1.00 65.88 120 GLY A CA 1
ATOM 931 C C . GLY A 1 120 ? 20.108 16.109 58.354 1.00 65.88 120 GLY A C 1
ATOM 932 O O . GLY A 1 120 ? 20.422 16.022 59.544 1.00 65.88 120 GLY A O 1
ATOM 933 N N . ARG A 1 121 ? 20.967 16.000 57.348 1.00 50.50 121 ARG A N 1
ATOM 934 C CA . ARG A 1 121 ? 22.364 16.408 57.389 1.00 50.50 121 ARG A CA 1
ATOM 935 C C . ARG A 1 121 ? 22.639 17.222 56.141 1.00 50.50 121 ARG A C 1
ATOM 937 O O . ARG A 1 121 ? 22.126 16.817 55.075 1.00 50.50 121 ARG A O 1
#

pLDDT: mean 75.51, std 8.26, range [44.38, 88.25]

Foldseek 3Di:
DPPWAFDPPFDFDDDDPLVVCLVCLVVLLVCLVVVLVVVLVVCVVPDDPDPDPVVVVVNVVVVVVSVVSSVVSVVVSVVSNVVSVVVCVVSDGDTDDPDDPDDPPPPPPDDPPDPDPPPDD

Organism: NCBI:txid639200

Sequence (121 aa):
MDMLKRLPGSVRAAPGLEWALWRRLPALLLWGTLLPALIVLARHLIGEVGTTAQAERDLMVWTYKMIGLVVLHWSLLLTLAVGCFIVRVMKGPAYVADAYEMEELDPDPSPLPLPLPLSGR